Protein AF-A0A3A4WCH2-F1 (afdb_monomer_lite)

Structure (mmCIF, N/CA/C/O backbone):
data_AF-A0A3A4WCH2-F1
#
_entry.id   AF-A0A3A4WCH2-F1
#
loop_
_atom_site.group_PDB
_atom_site.id
_atom_site.type_symbol
_atom_site.label_atom_id
_atom_site.label_alt_id
_atom_site.label_comp_id
_atom_site.label_asym_id
_atom_site.label_entity_id
_atom_site.label_seq_id
_atom_site.pdbx_PDB_ins_code
_atom_site.Cartn_x
_atom_site.Cartn_y
_atom_site.Cartn_z
_atom_site.occupancy
_atom_site.B_iso_or_equiv
_atom_site.auth_seq_id
_atom_site.auth_comp_id
_atom_site.auth_asym_id
_atom_site.auth_atom_id
_atom_site.pdbx_PDB_model_num
ATOM 1 N N . MET A 1 1 ? 9.372 2.929 -20.279 1.00 64.81 1 MET A N 1
ATOM 2 C CA . MET A 1 1 ? 9.682 3.495 -18.944 1.00 64.81 1 MET A CA 1
ATOM 3 C C . MET A 1 1 ? 10.295 4.870 -19.147 1.00 64.81 1 MET A C 1
ATOM 5 O O . MET A 1 1 ? 11.138 4.997 -20.025 1.00 64.81 1 MET A O 1
ATOM 9 N N . ILE A 1 2 ? 9.842 5.885 -18.407 1.00 82.38 2 ILE A N 1
ATOM 10 C CA . ILE A 1 2 ? 10.332 7.266 -18.560 1.00 82.38 2 ILE A CA 1
ATOM 11 C C . ILE A 1 2 ? 11.762 7.356 -17.996 1.00 82.38 2 ILE A C 1
ATOM 13 O O . ILE A 1 2 ? 12.092 6.654 -17.041 1.00 82.38 2 ILE A O 1
ATOM 17 N N . ALA A 1 3 ? 12.615 8.201 -18.584 1.00 86.38 3 ALA A N 1
ATOM 18 C CA . ALA A 1 3 ? 14.032 8.322 -18.219 1.00 86.38 3 ALA A CA 1
ATOM 19 C C . ALA A 1 3 ? 14.259 8.611 -16.721 1.00 86.38 3 ALA A C 1
ATOM 21 O O . ALA A 1 3 ? 15.179 8.054 -16.125 1.00 86.38 3 ALA A O 1
ATOM 22 N N . LEU A 1 4 ? 13.383 9.415 -16.110 1.00 88.38 4 LEU A N 1
ATOM 23 C CA . LEU A 1 4 ? 13.444 9.754 -14.687 1.00 88.38 4 LEU A CA 1
ATOM 24 C C . LEU A 1 4 ? 13.253 8.531 -13.778 1.00 88.38 4 LEU A C 1
ATOM 26 O O . LEU A 1 4 ? 14.029 8.334 -12.849 1.00 88.38 4 LEU A O 1
ATOM 30 N N . ASP A 1 5 ? 12.257 7.692 -14.072 1.00 85.81 5 ASP A N 1
ATOM 31 C CA . ASP A 1 5 ? 11.969 6.474 -13.301 1.00 85.81 5 ASP A CA 1
ATOM 32 C C . ASP A 1 5 ? 13.146 5.491 -13.372 1.00 85.81 5 ASP A C 1
ATOM 34 O O . ASP A 1 5 ? 13.600 4.962 -12.359 1.00 85.81 5 ASP A O 1
ATOM 38 N N . ARG A 1 6 ? 13.733 5.335 -14.566 1.00 86.50 6 ARG A N 1
ATOM 39 C CA . ARG A 1 6 ? 14.947 4.529 -14.755 1.00 86.50 6 ARG A CA 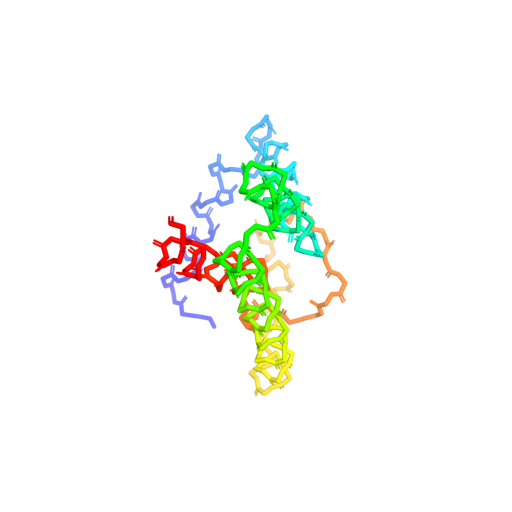1
ATOM 40 C C . ARG A 1 6 ? 16.116 5.042 -13.920 1.00 86.50 6 ARG A C 1
ATOM 42 O O . ARG A 1 6 ? 16.798 4.247 -13.279 1.00 86.50 6 ARG A O 1
ATOM 49 N N . TRP A 1 7 ? 16.374 6.347 -13.979 1.00 89.88 7 TRP A N 1
ATOM 50 C CA . TRP A 1 7 ? 17.472 6.975 -13.251 1.00 89.88 7 TRP A CA 1
ATOM 51 C C . TRP A 1 7 ? 17.302 6.797 -11.741 1.00 89.88 7 TRP A C 1
ATOM 53 O O . TRP A 1 7 ? 18.224 6.327 -11.078 1.00 89.88 7 TRP A O 1
ATOM 63 N N . ALA A 1 8 ? 16.104 7.074 -11.220 1.00 88.31 8 ALA A N 1
ATOM 64 C CA . ALA A 1 8 ? 15.802 6.926 -9.801 1.00 88.31 8 ALA A CA 1
ATOM 65 C C . ALA A 1 8 ? 16.001 5.478 -9.330 1.00 88.31 8 ALA A C 1
ATOM 67 O O . ALA A 1 8 ? 16.635 5.245 -8.302 1.00 88.31 8 ALA A O 1
ATOM 68 N N . LEU A 1 9 ? 15.526 4.499 -10.106 1.00 88.19 9 LEU A N 1
ATOM 69 C CA . LEU A 1 9 ? 15.693 3.082 -9.782 1.00 88.19 9 LEU A CA 1
ATOM 70 C C . LEU A 1 9 ? 17.163 2.661 -9.726 1.00 88.19 9 LEU A C 1
ATOM 72 O O . LEU A 1 9 ? 17.542 1.940 -8.810 1.00 88.19 9 LEU A O 1
ATOM 76 N N . LEU A 1 10 ? 17.993 3.110 -10.669 1.00 87.19 10 LEU A N 1
ATOM 77 C CA . LEU A 1 10 ? 19.419 2.774 -10.679 1.00 87.19 10 LEU A CA 1
ATOM 78 C C . LEU A 1 10 ? 20.173 3.423 -9.516 1.00 87.19 10 LEU A C 1
ATOM 80 O O . LEU A 1 10 ? 20.995 2.762 -8.886 1.00 87.19 10 LEU A O 1
ATOM 84 N N . VAL A 1 11 ? 19.861 4.682 -9.192 1.00 88.25 11 VAL A N 1
ATOM 85 C CA . VAL A 1 11 ? 20.436 5.369 -8.025 1.00 88.25 11 VAL A CA 1
ATOM 86 C C . VAL A 1 11 ? 20.065 4.629 -6.740 1.00 88.25 11 VAL A C 1
ATOM 88 O O . VAL A 1 11 ? 20.946 4.260 -5.967 1.00 88.25 11 VAL A O 1
ATOM 91 N N . LEU A 1 12 ? 18.778 4.335 -6.536 1.00 87.12 12 LEU A N 1
ATOM 92 C CA . LEU A 1 12 ? 18.310 3.622 -5.347 1.00 87.12 12 LEU A CA 1
ATOM 93 C C . LEU A 1 12 ? 18.879 2.204 -5.263 1.00 87.12 12 LEU A C 1
ATOM 95 O O . LEU A 1 12 ? 19.260 1.771 -4.181 1.00 87.12 12 LEU A O 1
ATOM 99 N N . ASN A 1 13 ? 18.978 1.481 -6.379 1.00 87.75 13 ASN A N 1
ATOM 100 C CA . ASN A 1 13 ? 19.559 0.141 -6.390 1.00 87.75 13 ASN A CA 1
ATOM 101 C C . ASN A 1 13 ? 21.059 0.167 -6.068 1.00 87.75 13 ASN A C 1
ATOM 103 O O . ASN A 1 13 ? 21.523 -0.687 -5.323 1.00 87.75 13 ASN A O 1
ATOM 107 N N . GLY A 1 14 ? 21.793 1.182 -6.532 1.00 84.19 14 GLY A N 1
ATOM 108 C CA . GLY A 1 14 ? 23.193 1.383 -6.154 1.00 84.19 14 GLY A CA 1
ATOM 109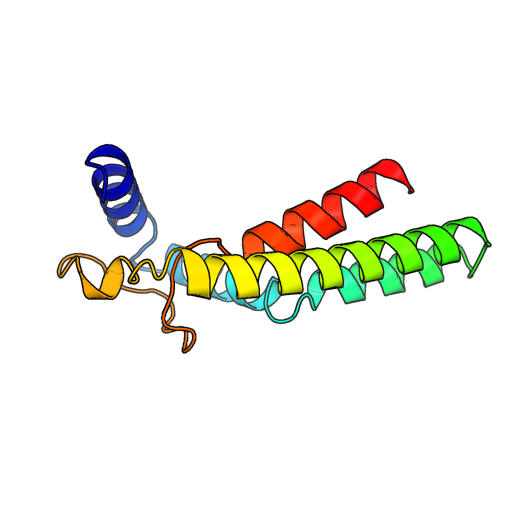 C C . GLY A 1 14 ? 23.381 1.721 -4.671 1.00 84.19 14 GLY A C 1
ATOM 110 O O . GLY A 1 14 ? 24.332 1.252 -4.055 1.00 84.19 14 GLY A O 1
ATOM 111 N N . MET A 1 15 ? 22.466 2.496 -4.077 1.00 82.00 15 MET A N 1
ATOM 112 C CA . MET A 1 15 ? 22.543 2.892 -2.662 1.00 82.00 15 MET A CA 1
ATOM 113 C C . MET A 1 15 ? 22.046 1.805 -1.696 1.00 82.00 15 MET A C 1
ATOM 115 O O . MET A 1 15 ? 22.572 1.663 -0.593 1.00 82.00 15 MET A O 1
ATOM 119 N N . LEU A 1 16 ? 21.000 1.069 -2.081 1.00 77.50 16 LEU A N 1
ATOM 120 C CA . LEU A 1 16 ? 20.226 0.194 -1.189 1.00 77.50 16 LEU A CA 1
ATOM 121 C C . LEU A 1 16 ? 20.323 -1.296 -1.552 1.00 77.50 16 LEU A C 1
ATOM 123 O O . LEU A 1 16 ? 19.848 -2.138 -0.79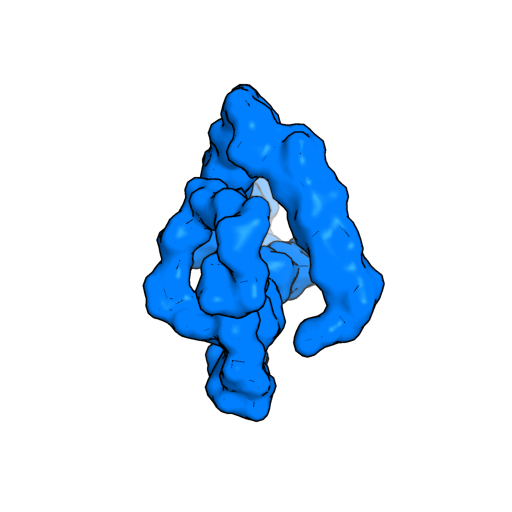5 1.00 77.50 16 LEU A O 1
ATOM 127 N N . GLY A 1 17 ? 20.887 -1.631 -2.715 1.00 65.06 17 GLY A N 1
ATOM 128 C CA . GLY A 1 17 ? 20.904 -2.990 -3.263 1.00 65.06 17 GLY A CA 1
ATOM 129 C C . GLY A 1 17 ? 21.996 -3.908 -2.710 1.00 65.06 17 GLY A C 1
ATOM 130 O O . GLY A 1 17 ? 21.958 -5.102 -2.986 1.00 65.06 17 GLY A O 1
ATOM 131 N N . VAL A 1 18 ? 22.952 -3.392 -1.930 1.00 62.56 18 VAL A N 1
ATOM 132 C CA . VAL A 1 18 ? 24.121 -4.147 -1.443 1.00 62.56 18 VAL A CA 1
ATOM 133 C C . VAL A 1 18 ? 24.293 -4.036 0.075 1.00 62.56 18 VAL A C 1
ATOM 135 O O . VAL A 1 18 ? 24.285 -2.946 0.639 1.00 62.56 18 VAL A O 1
ATOM 138 N N . GLY A 1 19 ? 24.501 -5.179 0.739 1.00 69.81 19 GLY A N 1
ATOM 139 C CA . GLY A 1 19 ? 24.861 -5.253 2.161 1.00 69.81 19 GLY A CA 1
ATOM 140 C C . GLY A 1 19 ? 23.680 -5.192 3.142 1.00 69.81 19 GLY A C 1
ATOM 141 O O . GLY A 1 19 ? 22.598 -5.716 2.883 1.00 69.81 19 GLY A O 1
ATOM 142 N N . SER A 1 20 ? 23.905 -4.586 4.313 1.00 70.31 20 SER A N 1
ATOM 143 C CA . SER A 1 20 ? 22.950 -4.542 5.435 1.00 70.31 20 SER A CA 1
ATOM 144 C C . SER A 1 20 ? 21.707 -3.687 5.165 1.00 70.31 20 SER A C 1
ATOM 146 O O . SER A 1 20 ? 20.642 -3.980 5.706 1.00 70.31 20 SER A O 1
ATOM 148 N N . SER A 1 21 ? 21.806 -2.670 4.303 1.00 72.44 21 SER A N 1
ATOM 149 C CA . SER A 1 21 ? 20.670 -1.833 3.896 1.00 72.44 21 SER A CA 1
ATOM 150 C C . SER A 1 21 ? 19.600 -2.660 3.180 1.00 72.44 21 SER A C 1
ATOM 152 O O . SER A 1 21 ? 18.427 -2.591 3.548 1.00 72.44 21 SER A O 1
ATOM 154 N N . GLY A 1 22 ? 20.000 -3.521 2.240 1.00 77.19 22 GLY A N 1
ATOM 155 C CA . GLY A 1 22 ? 19.090 -4.417 1.523 1.00 77.19 22 GLY A CA 1
ATOM 156 C C . GLY A 1 22 ? 18.313 -5.350 2.457 1.00 77.19 22 GLY A C 1
ATOM 157 O O . GLY A 1 22 ? 17.105 -5.520 2.290 1.00 77.19 22 GLY A O 1
ATOM 158 N N . ALA A 1 23 ? 18.967 -5.885 3.494 1.00 79.31 23 ALA A N 1
ATOM 159 C CA . ALA A 1 23 ? 18.322 -6.754 4.481 1.00 79.31 23 ALA A CA 1
ATOM 160 C C . ALA A 1 23 ? 17.205 -6.034 5.258 1.00 79.31 23 ALA A C 1
ATOM 162 O O . ALA A 1 23 ? 16.124 -6.595 5.445 1.00 79.31 23 ALA A O 1
ATOM 163 N N . VAL A 1 24 ? 17.422 -4.771 5.646 1.00 83.25 24 VAL A N 1
ATOM 164 C CA . VAL A 1 24 ? 16.388 -3.951 6.300 1.00 83.25 24 VAL A CA 1
ATOM 165 C C . VAL A 1 24 ? 15.178 -3.779 5.382 1.00 83.25 24 VAL A C 1
ATOM 167 O O . VAL A 1 24 ? 14.047 -3.997 5.815 1.00 83.25 24 VAL A O 1
ATOM 170 N N . PHE A 1 25 ? 15.391 -3.458 4.103 1.00 82.31 25 PHE A N 1
ATOM 171 C CA . PHE A 1 25 ? 14.287 -3.295 3.152 1.00 82.31 25 PHE A CA 1
ATOM 172 C C . PHE A 1 25 ? 13.525 -4.593 2.890 1.00 82.31 25 PHE A C 1
ATOM 174 O O . PHE A 1 25 ? 12.311 -4.541 2.697 1.00 82.31 25 PHE A O 1
ATOM 181 N N . VAL A 1 26 ? 14.183 -5.752 2.928 1.00 83.06 26 VAL A N 1
ATOM 182 C CA . VAL A 1 26 ? 13.503 -7.053 2.833 1.00 83.06 26 VAL A CA 1
ATOM 183 C C . VAL A 1 26 ? 12.594 -7.278 4.042 1.00 83.06 26 VAL A C 1
ATOM 185 O O . VAL A 1 26 ? 11.419 -7.598 3.862 1.00 83.06 26 VAL A O 1
ATOM 188 N N . VAL A 1 27 ? 13.087 -7.037 5.261 1.00 83.00 27 VAL A N 1
ATOM 189 C CA . VAL A 1 27 ? 12.282 -7.163 6.490 1.00 83.00 27 VAL A CA 1
ATOM 190 C C . VAL A 1 27 ? 11.089 -6.209 6.461 1.00 83.00 27 VAL A C 1
ATOM 192 O O . VAL A 1 27 ? 9.953 -6.630 6.671 1.00 83.00 27 VAL A O 1
ATOM 195 N N . VAL A 1 28 ? 11.318 -4.937 6.127 1.00 82.44 28 VAL A N 1
ATOM 196 C CA . VAL A 1 28 ? 10.243 -3.941 6.000 1.00 82.44 28 VAL A CA 1
ATOM 197 C C . VAL A 1 28 ? 9.249 -4.332 4.902 1.00 82.44 28 VAL A C 1
ATOM 199 O O . VAL A 1 28 ? 8.046 -4.149 5.066 1.00 82.44 28 VAL A O 1
ATOM 202 N N . SER A 1 29 ? 9.712 -4.931 3.804 1.00 81.81 29 SER A N 1
ATOM 203 C CA . SER A 1 29 ? 8.819 -5.417 2.746 1.00 81.81 29 SER A CA 1
ATOM 204 C C . SER A 1 29 ? 7.917 -6.549 3.236 1.00 81.81 29 SER A C 1
ATOM 206 O O . SER A 1 29 ? 6.740 -6.575 2.883 1.00 81.81 29 SER A O 1
ATOM 208 N N . HIS A 1 30 ? 8.430 -7.453 4.075 1.00 82.19 30 HIS A N 1
ATOM 209 C CA . HIS A 1 30 ? 7.621 -8.512 4.682 1.00 82.19 30 HIS A CA 1
ATOM 210 C C . HIS A 1 30 ? 6.544 -7.975 5.624 1.00 82.19 30 HIS A C 1
ATOM 212 O O . HIS A 1 30 ? 5.449 -8.525 5.670 1.00 82.19 30 HIS A O 1
ATOM 218 N N . LEU A 1 31 ? 6.804 -6.865 6.316 1.00 78.56 31 LEU A N 1
ATOM 219 C CA . LEU A 1 31 ? 5.802 -6.219 7.167 1.00 78.56 31 LEU A CA 1
ATOM 220 C C . LEU A 1 31 ? 4.576 -5.724 6.380 1.00 78.56 31 LEU A C 1
ATOM 222 O O . LEU A 1 31 ? 3.463 -5.713 6.904 1.00 78.56 31 LEU A O 1
ATOM 226 N N . GLY A 1 32 ? 4.752 -5.339 5.114 1.00 73.00 32 GLY A N 1
ATOM 227 C CA . GLY A 1 32 ? 3.636 -4.942 4.252 1.00 73.00 32 GLY A CA 1
ATOM 228 C C . GLY A 1 32 ? 2.973 -6.098 3.489 1.00 73.00 32 GLY A C 1
ATOM 229 O O . GLY A 1 32 ? 2.019 -5.857 2.741 1.00 73.00 32 GLY A O 1
ATOM 230 N N . ASP A 1 33 ? 3.444 -7.338 3.657 1.00 82.81 33 ASP A N 1
ATOM 231 C CA . ASP A 1 33 ? 2.810 -8.508 3.049 1.00 82.81 33 ASP A CA 1
ATOM 232 C C . ASP A 1 33 ? 1.418 -8.734 3.653 1.00 82.81 33 ASP A C 1
ATOM 234 O O . ASP A 1 33 ? 1.215 -8.625 4.863 1.00 82.81 33 ASP A O 1
ATOM 238 N N . TRP A 1 34 ? 0.443 -9.040 2.790 1.00 75.81 34 TRP A N 1
ATOM 239 C CA . TRP A 1 34 ? -0.930 -9.411 3.174 1.00 75.81 34 TRP A CA 1
ATOM 240 C C . TRP A 1 34 ? -1.637 -8.440 4.137 1.00 75.81 34 TRP A C 1
ATOM 242 O O . TRP A 1 34 ? -2.549 -8.836 4.854 1.00 75.81 34 TRP A O 1
ATOM 252 N N . ALA A 1 35 ? -1.212 -7.173 4.176 1.00 82.81 35 ALA A N 1
ATOM 253 C CA . ALA A 1 35 ? -1.689 -6.172 5.133 1.00 82.81 35 ALA A CA 1
ATOM 254 C C . ALA A 1 35 ? -1.508 -6.554 6.621 1.00 82.81 35 ALA A C 1
ATOM 256 O O . ALA A 1 35 ? -2.166 -5.967 7.480 1.00 82.81 35 ALA A O 1
ATOM 257 N N . ALA A 1 36 ? -0.603 -7.484 6.951 1.00 85.44 36 ALA A N 1
ATOM 258 C CA . ALA A 1 36 ? -0.467 -8.041 8.300 1.00 85.44 36 ALA A CA 1
ATOM 259 C C . ALA A 1 36 ? -0.237 -6.972 9.383 1.00 85.44 36 ALA A C 1
ATOM 261 O O . ALA A 1 36 ? -0.898 -6.992 10.422 1.00 85.44 36 ALA A O 1
ATOM 262 N N . VAL A 1 37 ? 0.638 -5.991 9.128 1.00 88.19 37 VAL A N 1
ATOM 263 C CA . VAL A 1 37 ? 0.867 -4.876 10.065 1.00 88.19 37 VAL A CA 1
ATOM 264 C C . VAL A 1 37 ? -0.393 -4.045 10.299 1.00 88.19 37 VAL A C 1
ATOM 266 O O . VAL A 1 37 ? -0.678 -3.672 11.433 1.00 88.19 37 VAL A O 1
ATOM 269 N N . TRP A 1 38 ? -1.185 -3.784 9.261 1.00 90.31 38 TRP A N 1
ATOM 270 C CA . TRP A 1 38 ? -2.405 -2.984 9.390 1.00 90.31 38 TRP A CA 1
ATOM 271 C C . TRP A 1 38 ? -3.485 -3.714 10.185 1.00 90.31 38 TRP A C 1
ATOM 273 O O . TRP A 1 38 ? -4.168 -3.096 11.000 1.00 90.31 38 TRP A O 1
ATOM 283 N N . LEU A 1 39 ? -3.589 -5.034 10.014 1.00 88.06 39 LEU A N 1
ATOM 284 C CA . LEU A 1 39 ? -4.466 -5.874 10.828 1.00 88.06 39 LEU A CA 1
ATOM 285 C C . LEU A 1 39 ? -4.024 -5.897 12.298 1.00 88.06 39 LEU A C 1
ATOM 287 O O . LEU A 1 39 ? -4.867 -5.795 13.189 1.00 88.06 39 LEU A O 1
ATOM 291 N N . ALA A 1 40 ? -2.715 -5.953 12.563 1.00 90.00 40 ALA A N 1
ATOM 292 C CA . ALA A 1 40 ? -2.180 -5.865 13.921 1.00 90.00 40 ALA A CA 1
ATOM 293 C C . ALA A 1 40 ? -2.494 -4.509 14.580 1.00 90.00 40 ALA A C 1
ATOM 295 O O . ALA A 1 40 ? -2.900 -4.469 15.741 1.00 90.00 40 ALA A O 1
ATOM 296 N N . ILE A 1 41 ? -2.384 -3.403 13.834 1.00 89.88 41 ILE A N 1
ATOM 297 C CA . ILE A 1 41 ? -2.770 -2.071 14.325 1.00 89.88 41 ILE A CA 1
ATOM 298 C C . ILE A 1 41 ? -4.275 -2.017 14.616 1.00 89.88 41 ILE A C 1
ATOM 300 O O . ILE A 1 41 ? -4.663 -1.546 15.680 1.00 89.88 41 ILE A O 1
ATOM 304 N N . CYS A 1 42 ? -5.126 -2.553 13.735 1.00 89.38 42 CYS A N 1
ATOM 305 C CA . CYS A 1 42 ? -6.570 -2.638 13.989 1.00 89.38 42 CYS A CA 1
ATOM 306 C C . CYS A 1 42 ? -6.882 -3.399 15.288 1.00 89.38 42 CYS A C 1
ATOM 308 O O . CYS A 1 42 ? -7.711 -2.954 16.081 1.00 89.38 42 CYS A O 1
ATOM 310 N N . ALA A 1 43 ? -6.194 -4.517 15.540 1.00 88.50 43 ALA A N 1
ATOM 311 C CA . ALA A 1 43 ? -6.351 -5.282 16.776 1.00 88.50 43 ALA A CA 1
ATOM 312 C C . ALA A 1 43 ? -5.911 -4.483 18.016 1.00 88.50 43 ALA A C 1
ATOM 314 O O . ALA A 1 43 ? -6.601 -4.496 19.035 1.00 88.50 43 ALA A O 1
ATOM 315 N N . ALA A 1 44 ? -4.803 -3.740 17.924 1.00 90.00 44 ALA A N 1
ATOM 316 C CA . ALA A 1 44 ? -4.350 -2.862 19.001 1.00 90.00 44 ALA A CA 1
ATOM 317 C C . ALA A 1 44 ? -5.366 -1.744 19.298 1.00 90.00 44 ALA A C 1
ATOM 319 O O . ALA A 1 44 ? -5.641 -1.461 20.463 1.00 90.00 44 ALA A O 1
ATOM 320 N N . VAL A 1 45 ? -5.972 -1.159 18.260 1.00 87.50 45 VAL A N 1
ATOM 321 C CA . VAL A 1 45 ? -7.022 -0.138 18.395 1.00 87.50 45 VAL A CA 1
ATOM 322 C C . VAL A 1 45 ? -8.248 -0.696 19.123 1.00 87.50 45 VAL A C 1
ATOM 324 O O . VAL A 1 45 ? -8.707 -0.061 20.070 1.00 87.50 45 VAL A O 1
ATOM 327 N N . LEU A 1 46 ? -8.729 -1.902 18.776 1.00 87.75 46 LEU A N 1
ATOM 328 C CA . LEU A 1 46 ? -9.817 -2.560 19.530 1.00 87.75 46 LEU A CA 1
ATOM 329 C C . LEU A 1 46 ? -9.479 -2.721 21.000 1.00 87.75 46 LEU A C 1
ATOM 331 O O . LEU A 1 46 ? -10.323 -2.482 21.864 1.00 87.75 46 LEU A O 1
ATOM 335 N N . TRP A 1 47 ? -8.260 -3.181 21.268 1.00 88.69 47 TRP A N 1
ATOM 336 C CA . TRP A 1 47 ? -7.838 -3.521 22.613 1.00 88.69 47 TRP A CA 1
ATOM 337 C C . TRP A 1 47 ? -7.749 -2.280 23.505 1.00 88.69 47 TRP A C 1
ATOM 339 O O . TRP A 1 47 ? -8.262 -2.291 24.625 1.00 88.69 47 TRP A O 1
ATOM 349 N N . VAL A 1 48 ? -7.177 -1.186 22.989 1.00 88.75 48 VAL A N 1
ATOM 350 C CA . VAL A 1 48 ? -7.066 0.093 23.709 1.00 88.75 48 VAL A CA 1
ATOM 351 C C . VAL A 1 48 ? -8.428 0.770 23.865 1.00 88.75 48 VAL A C 1
ATOM 353 O O . VAL A 1 48 ? -8.763 1.214 24.961 1.00 88.75 48 VAL A O 1
ATOM 356 N N . GLY A 1 49 ? -9.235 0.808 22.802 1.00 82.12 49 GLY A N 1
ATOM 357 C CA . GLY A 1 49 ? -10.575 1.398 22.822 1.00 82.12 49 GLY A CA 1
ATOM 358 C C . GLY A 1 49 ? -11.621 0.561 23.561 1.00 82.12 49 GLY A C 1
ATOM 359 O O . GLY A 1 49 ? -12.769 0.981 23.677 1.00 82.12 49 GLY A O 1
ATOM 360 N N . ARG A 1 50 ? -11.246 -0.627 24.061 1.00 83.44 50 ARG A N 1
ATOM 361 C CA . ARG A 1 50 ? -12.128 -1.581 24.755 1.00 83.44 50 ARG A CA 1
ATOM 362 C C . ARG A 1 50 ? -13.398 -1.929 23.970 1.00 83.44 50 ARG A C 1
ATOM 364 O O . ARG A 1 50 ? -14.432 -2.216 24.567 1.00 83.44 50 ARG A O 1
ATOM 371 N N . GLY A 1 51 ? -13.311 -1.917 22.641 1.00 76.19 51 GLY A N 1
ATOM 372 C CA . GLY A 1 51 ? -14.449 -2.199 21.765 1.00 76.19 51 GLY A CA 1
ATOM 373 C C . GLY A 1 51 ? -15.555 -1.143 21.810 1.00 76.19 51 GLY A C 1
ATOM 374 O O . GLY A 1 51 ? -16.728 -1.483 21.662 1.00 76.19 51 GLY A O 1
ATOM 375 N N . ASP A 1 52 ? -15.212 0.128 22.038 1.00 87.25 52 ASP A N 1
ATOM 376 C CA . ASP A 1 52 ? -16.178 1.210 21.870 1.00 87.25 52 ASP A CA 1
ATOM 377 C C . ASP A 1 52 ? -16.668 1.320 20.410 1.00 87.25 52 ASP A C 1
ATOM 379 O O . ASP A 1 52 ? -16.043 0.839 19.455 1.00 87.25 52 ASP A O 1
ATOM 383 N N . GLU A 1 53 ? -17.826 1.959 20.226 1.00 88.25 53 GLU A N 1
ATOM 384 C CA . GLU A 1 53 ? -18.458 2.094 18.907 1.00 88.25 53 GLU A CA 1
ATOM 385 C C . GLU A 1 53 ? -17.528 2.786 17.897 1.00 88.25 53 GLU A C 1
ATOM 387 O O . GLU A 1 53 ? -17.493 2.432 16.713 1.00 88.25 53 GLU A O 1
ATOM 392 N N . ARG A 1 54 ? -16.707 3.729 18.378 1.00 88.38 54 ARG A N 1
ATOM 393 C CA . ARG A 1 54 ? -15.707 4.426 17.572 1.00 88.38 54 ARG A CA 1
ATOM 394 C C . ARG A 1 54 ? -14.642 3.467 17.043 1.00 88.38 54 ARG A C 1
ATOM 396 O O . ARG A 1 54 ? -14.402 3.460 15.837 1.00 88.38 54 ARG A O 1
ATOM 403 N N . SER A 1 55 ? -14.044 2.636 17.895 1.00 88.50 55 SER A N 1
ATOM 404 C CA . SER A 1 55 ? -13.024 1.662 17.488 1.00 88.50 55 SER A CA 1
ATOM 405 C C . SER A 1 55 ? -13.584 0.666 16.479 1.00 88.50 55 SER A C 1
ATOM 407 O O . SER A 1 55 ? -12.945 0.396 15.461 1.00 88.50 55 SER A O 1
ATOM 409 N N . HIS A 1 56 ? -14.809 0.178 16.700 1.00 88.75 56 HIS A N 1
ATOM 410 C CA . HIS A 1 56 ? -15.483 -0.723 15.762 1.00 88.75 56 HIS A CA 1
ATOM 411 C C . HIS A 1 56 ? -15.667 -0.072 14.389 1.00 88.75 56 HIS A C 1
ATOM 413 O O . HIS A 1 56 ? -15.316 -0.666 13.366 1.00 88.75 56 HIS A O 1
ATOM 419 N N . ARG A 1 57 ? -16.149 1.176 14.356 1.00 91.44 57 ARG A N 1
ATOM 420 C CA . ARG A 1 57 ? -16.314 1.931 13.111 1.00 91.44 57 ARG A CA 1
ATOM 421 C C . ARG A 1 57 ? -14.984 2.132 12.385 1.00 91.44 57 ARG A C 1
ATOM 423 O O . ARG A 1 57 ? -14.916 1.879 11.183 1.00 91.44 57 ARG A O 1
ATOM 430 N N . THR A 1 58 ? -13.934 2.545 13.094 1.00 91.88 58 THR A N 1
ATOM 431 C CA . THR A 1 58 ? -12.591 2.749 12.525 1.00 91.88 58 THR A CA 1
ATOM 432 C C . THR A 1 58 ? -12.082 1.492 11.825 1.00 91.88 58 THR A C 1
ATOM 434 O O . THR A 1 58 ? -11.504 1.566 10.740 1.00 91.88 58 THR A O 1
ATOM 437 N N . ILE A 1 59 ? -12.344 0.319 12.392 1.00 92.38 59 ILE A N 1
ATOM 438 C CA . ILE A 1 59 ? -11.859 -0.951 11.845 1.00 92.38 59 ILE A CA 1
ATOM 439 C C . ILE A 1 59 ? -12.664 -1.395 10.645 1.00 92.38 59 ILE A C 1
ATOM 441 O O . ILE A 1 59 ? -12.069 -1.787 9.647 1.00 92.38 59 ILE A O 1
ATOM 445 N N . VAL A 1 60 ? -13.991 -1.287 10.700 1.00 94.12 60 VAL A N 1
ATOM 446 C CA . VAL A 1 60 ? -14.839 -1.584 9.539 1.00 94.12 60 VAL A CA 1
ATOM 447 C C . VAL A 1 60 ? -14.410 -0.731 8.345 1.00 94.12 60 VAL A C 1
ATOM 449 O O . VAL A 1 60 ? -14.230 -1.255 7.247 1.00 94.12 60 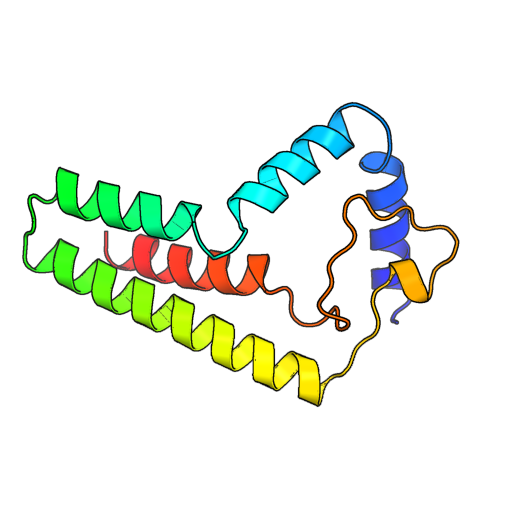VAL A O 1
ATOM 452 N N . LEU A 1 61 ? -14.160 0.562 8.567 1.00 95.19 61 LEU A N 1
ATOM 453 C CA . LEU A 1 61 ? -13.673 1.462 7.523 1.00 95.19 61 LEU A CA 1
ATOM 454 C C . LEU A 1 61 ? -12.265 1.092 7.044 1.00 95.19 61 LEU A C 1
ATOM 456 O O . LEU A 1 61 ? -12.006 1.124 5.842 1.00 95.19 61 LEU A O 1
ATOM 460 N N . THR A 1 62 ? -11.365 0.702 7.950 1.00 95.19 62 THR A N 1
ATOM 461 C CA . THR A 1 62 ? -9.990 0.319 7.589 1.00 95.19 62 THR A CA 1
ATOM 462 C C . THR A 1 62 ? -9.982 -0.960 6.751 1.00 95.19 62 THR A C 1
ATOM 464 O O . THR A 1 62 ? -9.311 -1.021 5.723 1.00 95.19 62 THR A O 1
ATOM 467 N N . LEU A 1 63 ? -10.778 -1.964 7.130 1.00 94.19 63 LEU A N 1
ATOM 468 C CA . LEU A 1 63 ? -10.942 -3.202 6.367 1.00 94.19 63 LEU A CA 1
ATOM 469 C C . LEU A 1 63 ? -11.573 -2.940 4.996 1.00 94.19 63 LEU A C 1
ATOM 471 O O . LEU A 1 63 ? -11.091 -3.463 3.992 1.00 94.19 63 LEU A O 1
ATOM 475 N N . ALA A 1 64 ? -12.602 -2.091 4.932 1.00 96.00 64 ALA A N 1
ATOM 476 C CA . ALA A 1 64 ? -13.211 -1.691 3.667 1.00 96.00 64 ALA A CA 1
ATOM 477 C C . ALA A 1 64 ? -12.201 -0.986 2.747 1.00 96.00 64 ALA A C 1
ATOM 479 O O . ALA A 1 64 ? -12.133 -1.294 1.557 1.00 96.00 64 ALA A O 1
ATOM 480 N N . ALA A 1 65 ? -11.370 -0.093 3.292 1.00 95.12 65 ALA A N 1
ATOM 481 C CA . ALA A 1 65 ? -10.325 0.592 2.538 1.00 95.12 65 ALA A CA 1
ATOM 482 C C . ALA A 1 65 ? -9.239 -0.374 2.034 1.00 95.12 65 ALA A C 1
ATOM 484 O O . ALA A 1 65 ? -8.808 -0.262 0.886 1.00 95.12 65 ALA A O 1
ATOM 485 N N . LEU A 1 66 ? -8.836 -1.358 2.846 1.00 94.56 66 LEU A N 1
ATOM 486 C CA . LEU A 1 66 ? -7.896 -2.403 2.429 1.00 94.56 66 LEU A CA 1
ATOM 487 C C . LEU A 1 66 ? -8.461 -3.221 1.260 1.00 94.56 66 LEU A C 1
ATOM 489 O O . LEU A 1 66 ? -7.791 -3.349 0.236 1.00 94.56 66 LEU A O 1
ATOM 493 N N . LEU A 1 67 ? -9.703 -3.700 1.364 1.00 94.88 67 LEU A N 1
ATOM 494 C CA . LEU A 1 67 ? -10.364 -4.457 0.294 1.00 94.88 67 LEU A CA 1
ATOM 495 C C . LEU A 1 67 ? -10.522 -3.634 -0.991 1.00 94.88 67 LEU A C 1
ATOM 497 O O . LEU A 1 67 ? -10.223 -4.125 -2.080 1.00 94.88 67 LEU A O 1
ATOM 501 N N . ALA A 1 68 ? -10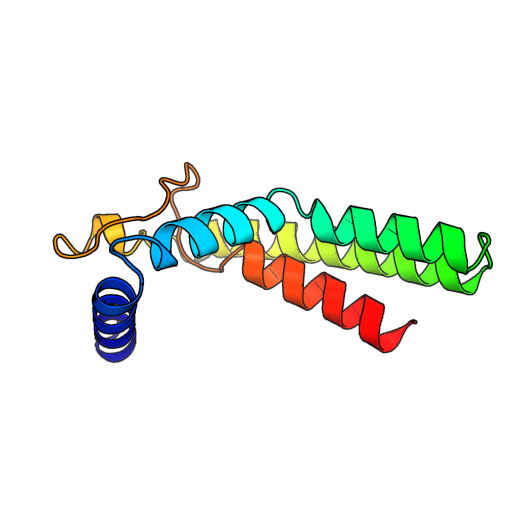.939 -2.372 -0.873 1.00 95.69 68 ALA A N 1
ATOM 502 C CA . ALA A 1 68 ? -11.047 -1.470 -2.014 1.00 95.69 68 ALA A CA 1
ATOM 503 C C . ALA A 1 68 ? -9.682 -1.240 -2.685 1.00 95.69 68 ALA A C 1
ATOM 505 O O . ALA A 1 68 ? -9.593 -1.234 -3.913 1.00 95.69 68 ALA A O 1
ATOM 506 N N . SER A 1 69 ? -8.611 -1.104 -1.893 1.00 94.69 69 SER A N 1
ATOM 507 C CA . SER A 1 69 ? -7.253 -0.938 -2.416 1.00 94.69 69 SER A CA 1
ATOM 508 C C . SER A 1 69 ? -6.780 -2.172 -3.190 1.00 94.69 69 SER A C 1
ATOM 510 O O . SER A 1 69 ? -6.213 -2.024 -4.269 1.00 94.69 69 SER A O 1
ATOM 512 N N . GLU A 1 70 ? -7.079 -3.382 -2.709 1.00 92.56 70 GLU A N 1
ATOM 513 C CA . GLU A 1 70 ? -6.754 -4.635 -3.402 1.00 92.56 70 GLU A CA 1
ATOM 514 C C . GLU A 1 70 ? -7.496 -4.756 -4.729 1.00 92.56 70 GLU A C 1
ATOM 516 O O . GLU A 1 70 ? -6.882 -5.037 -5.758 1.00 92.56 70 GLU A O 1
ATOM 521 N N . ALA A 1 71 ? -8.806 -4.493 -4.726 1.00 93.94 71 ALA A N 1
ATOM 522 C CA . ALA A 1 71 ? -9.618 -4.544 -5.936 1.00 93.94 71 ALA A CA 1
ATOM 523 C C . ALA A 1 71 ? -9.116 -3.543 -6.989 1.00 93.94 71 ALA A C 1
ATOM 525 O O . ALA A 1 71 ? -8.948 -3.896 -8.158 1.00 93.94 71 ALA A O 1
ATOM 526 N N . ALA A 1 72 ? -8.807 -2.312 -6.569 1.00 94.94 72 ALA A N 1
ATOM 527 C CA . ALA A 1 72 ? -8.264 -1.284 -7.449 1.00 94.94 72 ALA A CA 1
ATOM 528 C C . ALA A 1 72 ? -6.882 -1.669 -8.000 1.00 94.94 72 ALA A C 1
ATOM 530 O O . ALA A 1 72 ? -6.637 -1.536 -9.199 1.00 94.94 72 ALA A O 1
ATOM 531 N N . VAL A 1 73 ? -5.982 -2.186 -7.154 1.00 94.06 73 VAL A N 1
ATOM 532 C CA . VAL A 1 73 ? -4.653 -2.653 -7.576 1.00 94.06 73 VAL A CA 1
ATOM 533 C C . VAL A 1 73 ? -4.775 -3.803 -8.570 1.00 94.06 73 VAL A C 1
ATOM 535 O O . VAL A 1 73 ? -4.105 -3.772 -9.599 1.00 94.06 73 VAL A O 1
ATOM 538 N N . ALA A 1 74 ? -5.623 -4.797 -8.301 1.00 91.44 74 ALA A N 1
ATOM 539 C CA . ALA A 1 74 ? -5.823 -5.940 -9.185 1.00 91.44 74 ALA A CA 1
ATOM 540 C C . ALA A 1 74 ? -6.345 -5.504 -10.563 1.00 91.44 74 ALA A C 1
ATOM 542 O O . ALA A 1 74 ? -5.776 -5.891 -11.585 1.00 91.44 74 ALA A O 1
ATOM 543 N N . ALA A 1 75 ? -7.361 -4.636 -10.593 1.00 93.69 75 ALA A N 1
ATOM 544 C CA . ALA A 1 75 ? -7.910 -4.096 -11.834 1.00 93.69 75 ALA A CA 1
ATOM 545 C C . ALA A 1 75 ? -6.858 -3.298 -12.623 1.00 93.69 75 ALA A C 1
ATOM 547 O O . ALA A 1 75 ? -6.674 -3.515 -13.821 1.00 93.69 75 ALA A O 1
ATOM 548 N N . LEU A 1 76 ? -6.116 -2.414 -11.948 1.00 93.06 76 LEU A N 1
ATOM 549 C CA . LEU A 1 76 ? -5.100 -1.580 -12.591 1.00 93.06 76 LEU A CA 1
ATOM 550 C C . LEU A 1 76 ? -3.878 -2.380 -13.053 1.00 93.06 76 LEU A C 1
ATOM 552 O O . LEU A 1 76 ? -3.307 -2.051 -14.091 1.00 93.06 76 LEU A O 1
ATOM 556 N N . LYS A 1 77 ? -3.491 -3.444 -12.339 1.00 91.94 77 LYS A N 1
ATOM 557 C CA . LYS A 1 77 ? -2.399 -4.332 -12.764 1.00 91.94 77 LYS A CA 1
ATOM 558 C C . LYS A 1 77 ? -2.703 -4.983 -14.105 1.00 91.94 77 LYS A C 1
ATOM 560 O O . LYS A 1 77 ? -1.827 -5.006 -14.963 1.00 91.94 77 LYS A O 1
ATOM 565 N N . VAL A 1 78 ? -3.934 -5.456 -14.300 1.00 89.81 78 VAL A N 1
ATOM 566 C CA . VAL A 1 78 ? -4.368 -6.037 -15.579 1.00 89.81 78 VAL A CA 1
ATOM 567 C C . VAL A 1 78 ? -4.515 -4.959 -16.652 1.00 89.81 78 VAL A C 1
ATOM 569 O O . VAL A 1 78 ? -4.066 -5.160 -17.775 1.00 89.81 78 VAL A O 1
ATOM 572 N N . ALA A 1 79 ? -5.092 -3.803 -16.314 1.00 92.25 79 ALA A N 1
ATOM 573 C CA . ALA A 1 79 ? -5.325 -2.728 -17.278 1.00 92.25 79 ALA A CA 1
ATOM 574 C C . ALA A 1 79 ? -4.029 -2.091 -17.807 1.00 92.25 79 ALA A C 1
ATOM 576 O O . ALA A 1 79 ? -3.949 -1.738 -18.981 1.00 92.25 79 ALA A O 1
ATOM 577 N N . VAL A 1 80 ? -3.017 -1.924 -16.949 1.00 92.50 80 VAL A N 1
ATOM 578 C CA . VAL A 1 80 ? -1.751 -1.266 -17.310 1.00 92.50 80 VAL A CA 1
ATOM 579 C C . VAL A 1 80 ? -0.688 -2.275 -17.751 1.00 92.50 80 VAL A C 1
ATOM 581 O O . VAL A 1 80 ? 0.173 -1.927 -18.557 1.00 92.50 80 VAL A O 1
ATOM 584 N N . ALA A 1 81 ? -0.722 -3.507 -17.225 1.00 89.31 81 ALA A N 1
ATOM 585 C CA . ALA A 1 81 ? 0.158 -4.619 -17.598 1.00 89.31 81 ALA A CA 1
ATOM 586 C C . ALA A 1 81 ? 1.658 -4.253 -17.661 1.00 89.31 81 ALA A C 1
ATOM 588 O O . ALA A 1 81 ? 2.408 -4.712 -18.523 1.00 89.31 81 ALA A O 1
ATOM 589 N N . ARG A 1 82 ? 2.118 -3.383 -16.749 1.00 88.75 82 ARG A N 1
ATOM 590 C CA . ARG A 1 82 ? 3.494 -2.872 -16.772 1.00 88.75 82 ARG A CA 1
ATOM 591 C C . ARG A 1 82 ? 4.481 -3.943 -16.278 1.00 88.75 82 ARG A C 1
ATOM 593 O O . ARG A 1 82 ? 4.369 -4.323 -15.107 1.00 88.75 82 ARG A O 1
ATOM 600 N N . PRO A 1 83 ? 5.493 -4.344 -17.074 1.00 88.12 83 PRO A N 1
ATOM 601 C CA . PRO A 1 83 ? 6.502 -5.315 -16.643 1.00 88.12 83 PRO A CA 1
ATOM 602 C C . PRO A 1 83 ? 7.324 -4.786 -15.465 1.00 88.12 83 PRO A C 1
ATOM 604 O O . PRO A 1 83 ? 7.350 -3.574 -15.190 1.00 88.12 83 PRO A O 1
ATOM 607 N N . ARG A 1 84 ? 7.996 -5.678 -14.733 1.00 87.81 84 ARG A N 1
ATOM 608 C CA . ARG A 1 84 ? 8.823 -5.257 -13.596 1.00 87.81 84 ARG A CA 1
ATOM 609 C C . ARG A 1 84 ? 10.155 -4.674 -14.065 1.00 87.81 84 ARG A C 1
ATOM 611 O O . ARG A 1 84 ? 10.740 -5.184 -15.014 1.00 87.81 84 ARG A O 1
ATOM 618 N N . PRO A 1 85 ? 10.695 -3.640 -13.391 1.00 87.88 85 PRO A N 1
ATOM 619 C CA . PRO A 1 85 ? 11.981 -3.068 -13.781 1.00 87.88 85 PRO A CA 1
ATOM 620 C C . PRO A 1 85 ? 13.122 -4.089 -13.859 1.00 87.88 85 PRO A C 1
ATOM 622 O O . PRO A 1 85 ? 13.925 -4.013 -14.779 1.00 87.88 85 PRO A O 1
ATOM 625 N N . ALA A 1 86 ? 13.161 -5.070 -12.954 1.00 85.38 86 ALA A N 1
ATOM 626 C CA . ALA A 1 86 ? 14.178 -6.125 -12.958 1.00 85.38 86 ALA A CA 1
ATOM 627 C C . ALA A 1 86 ? 14.094 -7.069 -14.176 1.00 85.38 86 ALA A C 1
ATOM 629 O O . ALA A 1 86 ? 15.086 -7.696 -14.522 1.00 85.38 86 ALA A O 1
ATOM 630 N N . GLU A 1 87 ? 12.941 -7.155 -14.847 1.00 85.56 87 GLU A N 1
ATOM 631 C CA . GLU A 1 87 ? 12.764 -7.978 -16.055 1.00 85.56 87 GLU A CA 1
ATOM 632 C C . GLU A 1 87 ? 13.258 -7.261 -17.318 1.00 85.56 87 GLU A C 1
ATOM 634 O O . GLU A 1 87 ? 13.596 -7.904 -18.307 1.00 85.56 87 GLU A O 1
ATOM 639 N N . VAL A 1 88 ? 13.302 -5.923 -17.299 1.00 87.44 88 VAL A N 1
ATOM 640 C CA . VAL A 1 88 ? 13.616 -5.095 -18.480 1.00 87.44 88 VAL A CA 1
ATOM 641 C C . VAL A 1 88 ? 14.907 -4.279 -18.338 1.00 87.44 88 VAL A C 1
ATOM 643 O O . VAL A 1 88 ? 15.363 -3.685 -19.313 1.00 87.44 88 VAL A O 1
ATOM 646 N N . ILE A 1 89 ? 15.507 -4.228 -17.143 1.00 86.50 89 ILE A N 1
ATOM 647 C CA . ILE A 1 89 ? 16.761 -3.519 -16.852 1.00 86.50 89 ILE A CA 1
ATOM 648 C C . ILE A 1 89 ? 17.776 -4.527 -16.299 1.00 86.50 89 ILE A C 1
ATOM 650 O O . ILE A 1 89 ? 17.755 -4.814 -15.102 1.00 86.50 89 ILE A O 1
ATOM 654 N N . PRO A 1 90 ? 18.709 -5.021 -17.130 1.00 84.50 90 PRO A N 1
ATOM 655 C CA . PRO A 1 90 ? 19.696 -6.020 -16.715 1.00 84.50 90 PRO A CA 1
ATOM 656 C C . PRO A 1 90 ? 20.600 -5.583 -15.554 1.00 84.50 90 PRO A C 1
ATOM 658 O O . PRO A 1 90 ? 21.162 -6.420 -14.859 1.00 84.50 90 PRO A O 1
ATOM 661 N N . GLN A 1 91 ? 20.765 -4.272 -15.349 1.00 85.94 91 GLN A N 1
ATOM 662 C CA . GLN A 1 91 ? 21.600 -3.712 -14.283 1.00 85.94 91 GLN A CA 1
ATOM 663 C C . GLN A 1 91 ? 20.931 -3.729 -12.901 1.00 85.94 91 GLN A C 1
ATOM 665 O O . GLN A 1 91 ? 21.604 -3.451 -11.913 1.00 85.94 91 GLN A O 1
ATOM 670 N N . LEU A 1 92 ? 19.621 -3.990 -12.815 1.00 83.44 92 LEU A N 1
ATOM 671 C CA . LEU A 1 92 ? 18.918 -3.992 -11.536 1.00 83.44 92 LEU A CA 1
ATOM 672 C C . LEU A 1 92 ? 19.052 -5.338 -10.832 1.00 83.44 92 LEU A C 1
ATOM 674 O O . LEU A 1 92 ? 18.658 -6.373 -11.365 1.00 83.44 92 LEU A O 1
ATOM 678 N N . GLN A 1 93 ? 19.493 -5.300 -9.577 1.00 83.06 93 GLN A N 1
ATOM 679 C CA . GLN A 1 93 ? 19.411 -6.453 -8.687 1.00 83.06 93 GLN A CA 1
ATOM 680 C C . GLN A 1 93 ? 18.129 -6.389 -7.857 1.00 83.06 93 GLN A C 1
ATOM 682 O O . GLN A 1 93 ? 17.938 -5.479 -7.046 1.00 83.06 93 GLN A O 1
ATOM 687 N N . ALA A 1 94 ? 17.227 -7.348 -8.064 1.00 80.75 94 ALA A N 1
ATOM 688 C CA . ALA A 1 94 ? 15.997 -7.442 -7.288 1.00 80.75 94 ALA A CA 1
ATOM 689 C C . ALA A 1 94 ? 16.286 -7.984 -5.879 1.00 80.75 94 ALA A C 1
ATOM 691 O O . ALA A 1 94 ? 16.761 -9.106 -5.732 1.00 80.75 94 ALA A O 1
ATOM 692 N N . LEU A 1 95 ? 15.929 -7.215 -4.844 1.00 81.25 95 LEU A N 1
ATOM 693 C CA . LEU A 1 95 ? 16.011 -7.657 -3.442 1.00 81.25 95 LEU A CA 1
ATOM 694 C C . LEU A 1 95 ? 15.002 -8.768 -3.110 1.00 81.25 95 LEU A C 1
ATOM 696 O O . LEU A 1 95 ? 15.201 -9.536 -2.174 1.00 81.25 95 LEU A O 1
ATOM 700 N N . ARG A 1 96 ? 13.899 -8.841 -3.863 1.00 75.88 96 ARG A N 1
ATOM 701 C CA . ARG A 1 96 ? 12.857 -9.856 -3.710 1.00 75.88 96 ARG A CA 1
ATOM 702 C C . ARG A 1 96 ? 12.233 -10.178 -5.061 1.00 75.88 96 ARG A C 1
ATOM 704 O O . ARG A 1 96 ? 11.829 -9.275 -5.794 1.00 75.88 96 ARG A O 1
ATOM 711 N N . ILE A 1 97 ? 12.108 -11.468 -5.351 1.00 69.94 97 ILE A N 1
ATOM 712 C CA . ILE A 1 97 ? 11.308 -11.967 -6.470 1.00 69.94 97 ILE A CA 1
ATOM 713 C C . ILE A 1 97 ? 9.858 -12.010 -5.997 1.00 69.94 97 ILE A C 1
ATOM 715 O O . ILE A 1 97 ? 9.557 -12.578 -4.946 1.00 69.94 97 ILE A O 1
ATOM 719 N N . VAL A 1 98 ? 8.958 -11.383 -6.747 1.00 69.12 98 VAL A N 1
ATOM 720 C CA . VAL A 1 98 ? 7.527 -11.398 -6.437 1.00 69.12 98 VAL A CA 1
ATOM 721 C C . VAL A 1 98 ? 6.799 -12.033 -7.612 1.00 69.12 98 VAL A C 1
ATOM 723 O O . VAL A 1 98 ? 7.074 -11.692 -8.758 1.00 69.12 98 VAL A O 1
ATOM 726 N N . ALA A 1 99 ? 5.918 -12.987 -7.315 1.00 63.25 99 ALA A N 1
ATOM 727 C CA . ALA A 1 99 ? 5.273 -13.841 -8.311 1.00 63.25 99 ALA A CA 1
ATOM 728 C C . ALA A 1 99 ? 4.210 -13.117 -9.160 1.00 63.25 99 ALA A C 1
ATOM 730 O O . ALA A 1 99 ? 3.808 -13.610 -10.209 1.00 63.25 99 ALA A O 1
ATOM 731 N N . ASP A 1 100 ? 3.738 -11.951 -8.722 1.00 64.12 100 ASP A N 1
ATOM 732 C CA . ASP A 1 100 ? 2.761 -11.143 -9.441 1.00 64.12 100 ASP A CA 1
ATOM 733 C C . ASP A 1 100 ? 3.453 -10.316 -10.540 1.00 64.12 100 ASP A C 1
ATOM 735 O O . ASP A 1 100 ? 4.128 -9.317 -10.280 1.00 64.12 100 ASP A O 1
ATOM 739 N N . GLY A 1 101 ? 3.279 -10.738 -11.793 1.00 69.69 101 GLY A N 1
ATOM 740 C CA . GLY A 1 101 ? 4.060 -10.282 -12.954 1.00 69.69 101 GLY A CA 1
ATOM 741 C C . GLY A 1 101 ? 3.986 -8.792 -13.322 1.00 69.69 101 GLY A C 1
ATOM 742 O O . GLY A 1 101 ? 4.755 -8.345 -14.165 1.00 69.69 101 GLY A O 1
ATOM 743 N N . PHE A 1 102 ? 3.120 -7.984 -12.695 1.00 84.94 102 PHE A N 1
ATOM 744 C CA . PHE A 1 102 ? 2.990 -6.554 -13.015 1.00 84.94 102 PHE A CA 1
ATOM 745 C C . PHE A 1 102 ? 3.436 -5.630 -11.879 1.00 84.94 102 PHE A C 1
ATOM 747 O O . PHE A 1 102 ? 3.103 -5.842 -10.707 1.00 84.94 102 PHE A O 1
ATOM 754 N N . SER A 1 103 ? 4.170 -4.572 -12.242 1.00 86.88 103 SER A N 1
ATOM 755 C CA . SER A 1 103 ? 4.773 -3.615 -11.302 1.00 86.88 103 SER A CA 1
ATOM 756 C C . SER A 1 103 ? 3.874 -2.454 -10.895 1.00 86.88 103 SER A C 1
ATOM 758 O O . SER A 1 103 ? 4.136 -1.832 -9.866 1.00 86.88 103 SER A O 1
ATOM 760 N N . PHE A 1 104 ? 2.850 -2.134 -11.687 1.00 88.62 104 PHE A N 1
ATOM 761 C CA . PHE A 1 104 ? 2.012 -0.961 -11.459 1.00 88.62 104 PHE A CA 1
ATOM 762 C C . PHE A 1 104 ? 0.549 -1.339 -11.204 1.00 88.62 104 PHE A C 1
ATOM 764 O O . PHE A 1 104 ? -0.004 -2.092 -12.004 1.00 88.62 104 PHE A O 1
ATOM 771 N N . PRO A 1 105 ? -0.098 -0.763 -10.174 1.00 91.12 105 PRO A N 1
ATOM 772 C CA . PRO A 1 105 ? 0.490 0.011 -9.072 1.00 91.12 105 PRO A CA 1
ATOM 773 C C . PRO A 1 105 ? 1.141 -0.895 -8.003 1.00 91.12 105 PRO A C 1
ATOM 775 O O . PRO A 1 105 ? 1.001 -2.121 -8.024 1.00 91.12 105 PRO A O 1
ATOM 778 N N . SER A 1 106 ? 1.857 -0.291 -7.046 1.00 90.44 106 SER A N 1
ATOM 779 C CA . SER A 1 106 ? 2.421 -1.010 -5.892 1.00 90.44 106 SER A CA 1
ATOM 780 C C . SER A 1 106 ? 1.324 -1.386 -4.894 1.00 90.44 106 SER A C 1
ATOM 782 O O . SER A 1 106 ? 0.676 -0.511 -4.319 1.00 90.44 106 SER A O 1
ATOM 784 N N . ALA A 1 107 ? 1.150 -2.689 -4.657 1.00 89.62 107 ALA A N 1
ATOM 785 C CA . ALA A 1 107 ? 0.153 -3.206 -3.722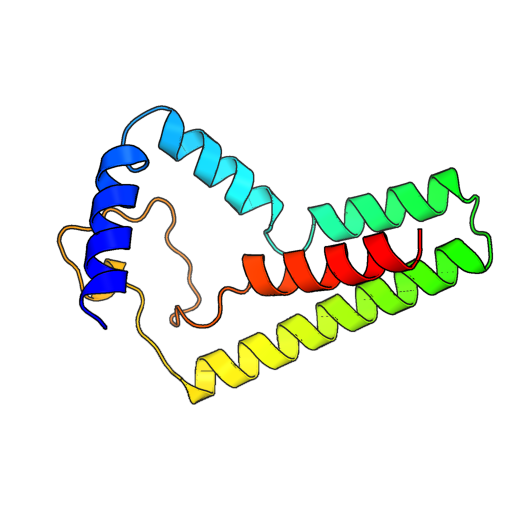 1.00 89.62 107 ALA A CA 1
ATOM 786 C C . ALA A 1 107 ? 0.469 -2.816 -2.267 1.00 89.62 107 ALA A C 1
ATOM 788 O O . ALA A 1 107 ? -0.403 -2.327 -1.552 1.00 89.62 107 ALA A O 1
ATOM 789 N N . HIS A 1 108 ? 1.732 -2.960 -1.842 1.00 89.44 108 HIS A N 1
ATOM 790 C CA . HIS A 1 108 ? 2.189 -2.557 -0.505 1.00 89.44 108 HIS A CA 1
ATOM 791 C C . HIS A 1 108 ? 1.937 -1.072 -0.242 1.00 89.44 108 HIS A C 1
ATOM 793 O O . HIS A 1 108 ? 1.442 -0.721 0.828 1.00 89.44 108 HIS A O 1
ATOM 799 N N . ALA A 1 109 ? 2.225 -0.204 -1.218 1.00 91.25 109 ALA A N 1
ATOM 800 C CA . ALA A 1 109 ? 1.963 1.227 -1.085 1.00 91.25 109 ALA A CA 1
ATOM 801 C C . ALA A 1 109 ? 0.457 1.519 -1.001 1.00 91.25 109 ALA A C 1
ATOM 803 O O . ALA A 1 109 ? 0.030 2.213 -0.082 1.00 91.25 109 ALA A O 1
ATOM 804 N N . ALA A 1 110 ? -0.349 0.953 -1.906 1.00 92.69 110 ALA A N 1
ATOM 805 C CA . ALA A 1 110 ? -1.794 1.179 -1.940 1.00 92.69 110 ALA A CA 1
ATOM 806 C C . ALA A 1 110 ? -2.472 0.810 -0.611 1.00 92.69 110 ALA A C 1
ATOM 808 O O . ALA A 1 110 ? -3.173 1.639 -0.033 1.00 92.69 110 ALA A O 1
ATOM 809 N N . ARG A 1 111 ? -2.193 -0.388 -0.078 1.00 93.00 111 ARG A N 1
ATOM 810 C CA . ARG A 1 111 ? -2.715 -0.831 1.227 1.00 93.00 111 ARG A CA 1
ATOM 811 C C . ARG A 1 111 ? -2.264 0.080 2.362 1.00 93.00 111 ARG A C 1
ATOM 813 O O . ARG A 1 111 ? -3.062 0.416 3.230 1.00 93.00 111 ARG A O 1
ATOM 820 N N . SER A 1 112 ? -0.989 0.476 2.346 1.00 92.00 112 SER A N 1
ATOM 821 C CA . SER A 1 112 ? -0.402 1.283 3.416 1.00 92.00 112 SER A CA 1
ATOM 822 C C . SER A 1 112 ? -1.034 2.660 3.507 1.00 92.00 112 SER A C 1
ATOM 824 O O . SER A 1 112 ? -1.437 3.074 4.588 1.00 92.00 112 SER A O 1
ATOM 826 N N . PHE A 1 113 ? -1.191 3.346 2.375 1.00 93.88 113 PHE A N 1
ATOM 827 C CA . PHE A 1 113 ? -1.850 4.649 2.354 1.00 93.88 113 PHE A CA 1
ATOM 828 C C . PHE A 1 113 ? -3.355 4.549 2.621 1.00 93.88 113 PHE A C 1
ATOM 830 O O . PHE A 1 113 ? -3.894 5.411 3.311 1.00 93.88 113 PHE A O 1
ATOM 837 N N . ALA A 1 114 ? -4.027 3.496 2.143 1.00 94.00 114 ALA A N 1
ATOM 838 C CA . ALA A 1 114 ? -5.446 3.277 2.419 1.00 94.00 114 ALA A CA 1
ATOM 839 C C . ALA A 1 114 ? -5.712 3.081 3.922 1.00 94.00 114 ALA A C 1
ATOM 841 O O . ALA A 1 114 ? -6.544 3.782 4.497 1.00 94.00 114 ALA A O 1
ATOM 842 N N . ALA A 1 115 ? -4.975 2.178 4.576 1.00 93.06 115 ALA A N 1
ATOM 843 C CA . ALA A 1 115 ? -5.142 1.914 6.001 1.00 93.06 115 ALA A CA 1
ATOM 844 C C . ALA A 1 115 ? -4.690 3.096 6.869 1.00 93.06 115 ALA A C 1
ATOM 846 O O . ALA A 1 115 ? -5.435 3.520 7.752 1.00 93.06 115 ALA A O 1
ATOM 847 N N . ALA A 1 116 ? -3.513 3.673 6.595 1.00 92.81 116 ALA A N 1
ATOM 848 C CA . ALA A 1 116 ? -3.020 4.834 7.333 1.00 92.81 116 ALA A CA 1
ATOM 849 C C . ALA A 1 116 ? -3.971 6.033 7.219 1.00 92.81 116 ALA A C 1
ATOM 851 O O . ALA A 1 116 ? -4.204 6.712 8.212 1.00 92.81 116 ALA A O 1
ATOM 852 N N . GLY A 1 117 ? -4.549 6.272 6.037 1.00 94.06 117 GLY A N 1
ATOM 853 C CA . GLY A 1 117 ? -5.493 7.366 5.816 1.00 94.06 117 GLY A CA 1
ATOM 854 C C . GLY A 1 117 ? -6.763 7.234 6.655 1.00 94.06 117 GLY A C 1
ATOM 855 O O . GLY A 1 117 ? -7.198 8.212 7.264 1.00 94.06 117 GLY A O 1
ATOM 856 N N . VAL A 1 118 ? -7.336 6.028 6.745 1.00 94.12 118 VAL A N 1
ATOM 857 C CA . VAL A 1 118 ? -8.508 5.785 7.602 1.00 94.12 118 VAL A CA 1
ATOM 858 C C . VAL A 1 118 ? -8.139 5.912 9.075 1.00 94.12 118 VAL A C 1
ATOM 860 O O . VAL A 1 118 ? -8.790 6.663 9.797 1.00 94.12 118 VAL A O 1
ATOM 863 N N . LEU A 1 119 ? -7.079 5.229 9.514 1.00 90.38 119 LEU A N 1
ATOM 864 C CA . LEU A 1 119 ? -6.645 5.249 10.911 1.00 90.38 119 LEU A CA 1
ATOM 865 C C . LEU A 1 119 ? -6.335 6.679 11.375 1.00 90.38 119 LEU A C 1
ATOM 867 O O . LEU A 1 119 ? -6.841 7.107 12.404 1.00 90.38 119 LEU A O 1
ATOM 871 N N . ALA A 1 120 ? -5.599 7.463 10.587 1.00 89.81 120 ALA A N 1
ATOM 872 C CA . ALA A 1 120 ? -5.252 8.840 10.940 1.00 89.81 120 ALA A CA 1
ATOM 873 C C . ALA A 1 120 ? -6.456 9.798 10.996 1.00 89.81 120 ALA A C 1
ATOM 875 O O . ALA A 1 120 ? -6.371 10.834 11.647 1.00 89.81 120 ALA A O 1
ATOM 876 N N . SER A 1 121 ? -7.560 9.482 10.312 1.00 89.81 121 SER A N 1
ATOM 877 C CA . SER A 1 121 ? -8.764 10.325 10.288 1.00 89.81 121 SER A CA 1
ATOM 878 C C . SER A 1 121 ? -9.854 9.888 11.273 1.00 89.81 121 SER A C 1
ATOM 880 O O . SER A 1 121 ? -10.824 10.623 11.453 1.00 89.81 121 SER A O 1
ATOM 882 N N . HIS A 1 122 ? -9.724 8.711 11.895 1.00 83.75 122 HIS A N 1
ATOM 883 C CA . HIS A 1 122 ? -10.777 8.116 12.729 1.00 83.75 122 HIS A CA 1
ATOM 884 C C . HIS A 1 122 ? -10.318 7.699 14.140 1.00 83.75 122 HIS A C 1
ATOM 886 O O . HIS A 1 122 ? -11.179 7.483 15.003 1.00 83.75 122 HIS A O 1
ATOM 892 N N . LEU A 1 123 ? -9.005 7.634 14.400 1.00 77.38 123 LEU A N 1
ATOM 893 C CA . LEU A 1 123 ? -8.420 7.571 15.752 1.00 77.38 123 LEU A CA 1
ATOM 894 C C . LEU A 1 123 ? -8.529 8.919 16.471 1.00 77.38 123 LEU A C 1
ATOM 896 O O . LEU A 1 123 ? -8.787 8.916 17.694 1.00 77.38 123 LEU A O 1
#

Secondary structure (DSSP, 8-state):
--HHHHHHHHHHHHHHSSTHHHHHHHHHHHHTGGGHHHHHHHHHHHHHTTT-HHHHHHHHHHHHHHHHHHHHHHHHHHHH-PPPHHHH-TT---SS--SS---SS-HHHHHHHHHHHHHHHH-

Sequence (123 aa):
MIALDRWALLVLNGMLGVGSSGAVFVVVSHLGDWAAVWLAICAAVLWVGRGDERSHRTIVLTLAALLASEAAVAALKVAVARPRPAEVIPQLQALRIVADGFSFPSAHAARSFAAAGVLASHL

Foldseek 3Di:
DDPVVVVVQLVCCVVQVDDPSLVVVVVVVVCLPPPVVLVVVLVVLCVVVVNPPLSVVLSVQLVVLLVVLVVVQVVVCVVVVAADCVVVPVSGDDSDDDPSGGPPPDSSVSSVCSNCVSNVVRD

Radius of gyration: 17.25 Å; chains: 1; bounding box: 43×24×44 Å

pLDDT: mean 86.05, std 7.67, range [62.56, 96.0]